Protein AF-A0A929ZNY2-F1 (afdb_monomer)

Mean predicted aligned error: 11.1 Å

Secondary structure (DSSP, 8-state):
-HHHHHHHHHHHHHHHHHHHHH-SSHHHHHHHHHHHHHHHHTTHHHHHHHHHH-TTHHHHHHHHHHHHHHHHHHHTTSS-HHHHHHHSTTT-EEEEETTEEEEES-SSS-S----EEEE-SSSHHHHHHTT---

Solvent-accessible surface area (backbone atoms only — not comparable to full-atom values): 7834 Å² total; per-residue (Å²): 103,74,66,56,34,46,53,53,50,19,52,49,50,22,49,53,55,46,46,67,75,68,47,93,43,71,69,56,45,53,50,51,47,65,72,47,47,69,66,56,60,74,48,50,68,47,41,57,52,48,39,73,74,35,83,56,46,61,60,56,28,50,53,53,12,50,53,53,37,50,49,52,34,33,75,70,64,75,40,49,59,70,58,48,31,68,76,32,65,93,41,33,44,64,48,78,54,99,78,35,36,40,38,42,60,80,45,102,57,100,71,77,88,65,76,50,75,52,80,68,85,68,69,68,64,58,64,62,59,69,76,69,73,128

Sequence (134 aa):
SQAYAFEELVAEMTSCLAASRLMPSDADMDSYIQEHSKNHLAYVKGWSTIIKNNPNAIEDALKQATLATDFMDMAANVISVDRFNELHKSEACVHKEDGIFSVENFGLNPINTTTLAIDISEELTQTLSKGRSL

pLDDT: mean 75.83, std 18.19, range [34.56, 95.0]

Foldseek 3Di:
DLVVLLVVLLVVLLVLVLCVVPPPDPVSVVVVCVVCVVVVVVSVVSVVVNCVVPVCSNVVSNLSSVLVNVVVCCLVVVDDLVVSCVVQVVAWRWDADPQWIWIFNHDPDDDDDDTDIDRPDPDPVVVVVVVPDD

Structure (mmCIF, N/CA/C/O backbone):
data_AF-A0A929ZNY2-F1
#
_entry.id   AF-A0A929ZNY2-F1
#
loop_
_atom_site.group_PDB
_atom_site.id
_atom_site.type_symbol
_atom_site.label_atom_id
_atom_site.label_alt_id
_atom_site.label_comp_id
_atom_site.label_asym_id
_atom_site.label_entity_id
_atom_site.label_seq_id
_atom_site.pdbx_PDB_ins_code
_atom_site.Cartn_x
_atom_site.Cartn_y
_atom_site.Cartn_z
_atom_site.occupancy
_atom_site.B_iso_or_equiv
_atom_site.auth_seq_id
_atom_site.auth_comp_id
_atom_site.auth_asym_id
_atom_site.auth_atom_id
_atom_site.pdbx_PDB_model_num
ATOM 1 N N . SER A 1 1 ? -15.906 10.165 7.881 1.00 73.94 1 SER A N 1
ATOM 2 C CA . SER A 1 1 ? -16.828 9.015 8.050 1.00 73.94 1 SER A CA 1
ATOM 3 C C . SER A 1 1 ? -16.013 7.771 8.410 1.00 73.94 1 SER A C 1
ATOM 5 O O . SER A 1 1 ? -14.792 7.861 8.396 1.00 73.94 1 SER A O 1
ATOM 7 N N . GLN A 1 2 ? -16.639 6.635 8.760 1.00 71.12 2 GLN A N 1
ATOM 8 C CA . GLN A 1 2 ? -15.903 5.371 8.984 1.00 71.12 2 GLN A CA 1
ATOM 9 C C . GLN A 1 2 ? -15.199 4.891 7.701 1.00 71.12 2 GLN A C 1
ATOM 11 O O . GLN A 1 2 ? -14.049 4.486 7.774 1.00 71.12 2 GLN A O 1
ATOM 16 N N . ALA A 1 3 ? -15.845 5.026 6.536 1.00 75.94 3 ALA A N 1
ATOM 17 C CA . ALA A 1 3 ? -15.236 4.718 5.238 1.00 75.94 3 ALA A CA 1
ATOM 18 C C . ALA A 1 3 ? -13.993 5.580 4.963 1.00 75.94 3 ALA A C 1
ATOM 20 O O . ALA A 1 3 ? -12.927 5.041 4.711 1.00 75.94 3 ALA A O 1
ATOM 21 N N . TYR A 1 4 ? -14.096 6.901 5.151 1.00 78.25 4 TYR A N 1
ATOM 22 C CA . TYR A 1 4 ? -12.963 7.814 4.970 1.00 78.25 4 TYR A CA 1
ATOM 23 C C . TYR A 1 4 ? -11.780 7.469 5.884 1.00 78.25 4 TYR A C 1
ATOM 25 O O . TYR A 1 4 ? -10.639 7.435 5.453 1.00 78.25 4 TYR A O 1
ATOM 33 N N . ALA A 1 5 ? -12.036 7.147 7.154 1.00 81.06 5 ALA A N 1
ATOM 34 C CA . ALA A 1 5 ? -10.952 6.770 8.054 1.00 81.06 5 ALA A CA 1
ATOM 35 C C . ALA A 1 5 ? -10.334 5.394 7.711 1.00 81.06 5 ALA A C 1
ATOM 37 O O . ALA A 1 5 ? -9.195 5.148 8.094 1.00 81.06 5 ALA A O 1
ATOM 38 N N . PHE A 1 6 ? -11.048 4.508 7.005 1.00 86.00 6 PHE A N 1
ATOM 39 C CA . PHE A 1 6 ? -10.491 3.255 6.486 1.00 86.00 6 PHE A CA 1
ATOM 40 C C . PHE A 1 6 ? -9.639 3.513 5.238 1.00 86.00 6 PHE A C 1
ATOM 42 O O . PHE A 1 6 ? -8.534 2.995 5.151 1.00 86.00 6 PHE A O 1
ATOM 49 N N . GLU A 1 7 ? -10.096 4.370 4.323 1.00 87.44 7 GLU A N 1
ATOM 50 C CA . GLU A 1 7 ? -9.308 4.812 3.162 1.00 87.44 7 GLU A CA 1
ATOM 51 C C . GLU A 1 7 ? -7.993 5.476 3.592 1.00 87.44 7 GLU A C 1
ATOM 53 O O . GLU A 1 7 ? -6.938 5.135 3.069 1.00 87.44 7 GLU A O 1
ATOM 58 N N . GLU A 1 8 ? -8.022 6.342 4.609 1.00 86.56 8 GLU A N 1
ATOM 59 C CA . GLU A 1 8 ? -6.806 6.941 5.182 1.00 86.56 8 GLU A CA 1
ATOM 60 C C . GLU A 1 8 ? -5.881 5.888 5.816 1.00 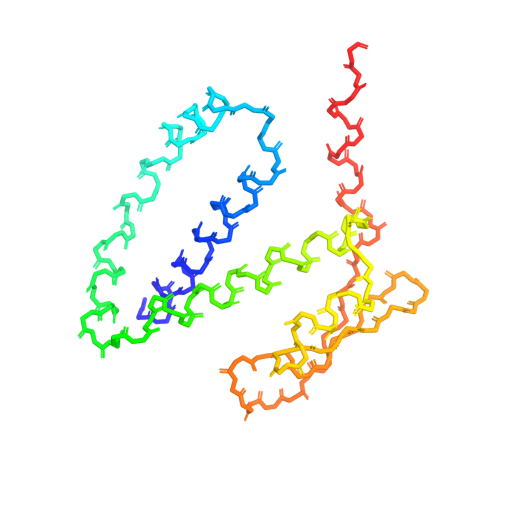86.56 8 GLU A C 1
ATOM 62 O O . GLU A 1 8 ? -4.662 6.015 5.754 1.00 86.56 8 GLU A O 1
ATOM 67 N N . LEU A 1 9 ? -6.434 4.818 6.406 1.00 87.06 9 LEU A N 1
ATOM 68 C CA . LEU A 1 9 ? -5.625 3.706 6.921 1.00 87.06 9 LEU A CA 1
ATOM 69 C C . LEU A 1 9 ? -4.924 2.950 5.781 1.00 87.06 9 LEU A C 1
ATOM 71 O O . LEU A 1 9 ? -3.746 2.618 5.900 1.00 87.06 9 LEU A O 1
ATOM 75 N N . VAL A 1 10 ? -5.636 2.698 4.679 1.00 91.06 10 VAL A N 1
ATOM 76 C CA . VAL A 1 10 ? -5.079 2.073 3.469 1.00 91.06 10 VAL A CA 1
ATOM 77 C C . VAL A 1 10 ? -3.995 2.958 2.858 1.00 91.06 10 VAL A C 1
ATOM 79 O O . VAL A 1 10 ? -2.910 2.465 2.549 1.00 91.06 10 VAL A O 1
ATOM 82 N N . ALA A 1 11 ? -4.260 4.258 2.706 1.00 88.69 11 ALA A N 1
ATOM 83 C CA . ALA A 1 11 ? -3.313 5.218 2.148 1.00 88.69 11 ALA A CA 1
ATOM 84 C C . ALA A 1 11 ? -2.028 5.290 2.983 1.00 88.69 11 ALA A C 1
ATOM 86 O O . ALA A 1 11 ? -0.932 5.223 2.429 1.00 88.69 11 ALA A O 1
ATOM 87 N N . GLU A 1 12 ? -2.153 5.325 4.311 1.00 87.06 12 GLU A N 1
ATOM 88 C CA . GLU A 1 12 ? -1.010 5.309 5.222 1.00 87.06 12 GLU A CA 1
ATOM 89 C C . GLU A 1 12 ? -0.171 4.035 5.068 1.00 87.06 12 GLU A C 1
ATOM 91 O O . GLU A 1 12 ? 1.038 4.105 4.852 1.00 87.06 12 GLU A O 1
ATOM 96 N N . MET A 1 13 ? -0.807 2.858 5.128 1.00 90.12 13 MET A N 1
ATOM 97 C CA . MET A 1 13 ? -0.103 1.583 4.965 1.00 90.12 13 MET A CA 1
ATOM 98 C C . MET A 1 13 ? 0.582 1.491 3.597 1.00 90.12 13 MET A C 1
ATOM 100 O O . MET A 1 13 ? 1.715 1.019 3.512 1.00 90.12 13 MET A O 1
ATOM 104 N N . THR A 1 14 ? -0.070 1.989 2.542 1.00 92.12 14 THR A N 1
ATOM 105 C CA . THR A 1 14 ? 0.501 2.068 1.188 1.00 92.12 14 THR A CA 1
ATOM 106 C C . THR A 1 14 ? 1.746 2.948 1.186 1.00 92.12 14 THR A C 1
ATOM 108 O O . THR A 1 14 ? 2.769 2.566 0.621 1.00 92.12 14 THR A O 1
ATOM 111 N N . SER A 1 15 ? 1.680 4.101 1.857 1.00 87.50 15 SER A N 1
ATOM 112 C CA . SER A 1 15 ? 2.791 5.040 1.993 1.00 87.50 15 SER A CA 1
ATOM 113 C C . SER A 1 15 ? 3.978 4.409 2.723 1.00 87.50 15 SER A C 1
ATOM 115 O O . SER A 1 15 ? 5.107 4.493 2.243 1.00 87.50 15 SER A O 1
ATOM 117 N N . CYS A 1 16 ? 3.734 3.704 3.834 1.00 86.25 16 CYS A N 1
ATOM 118 C CA . CYS A 1 16 ? 4.778 2.977 4.558 1.00 86.25 16 CYS A CA 1
ATOM 119 C C . CYS A 1 16 ? 5.423 1.878 3.699 1.00 86.25 16 CYS A C 1
ATOM 121 O O . CYS A 1 16 ? 6.649 1.771 3.654 1.00 86.25 16 CYS A O 1
ATOM 123 N N . LEU A 1 17 ? 4.615 1.069 3.003 1.00 90.94 17 LEU A N 1
ATOM 124 C CA . LEU A 1 17 ? 5.112 -0.002 2.136 1.00 90.94 17 LEU A CA 1
ATOM 125 C C . LEU A 1 17 ? 5.942 0.559 0.976 1.00 90.94 17 LEU A C 1
ATOM 127 O O . LEU A 1 17 ? 7.044 0.072 0.731 1.00 90.94 17 LEU A O 1
ATOM 131 N N . ALA A 1 18 ? 5.464 1.608 0.306 1.00 89.75 18 ALA A N 1
ATOM 132 C CA . ALA A 1 18 ? 6.191 2.264 -0.776 1.00 89.75 18 ALA A CA 1
ATOM 133 C C . ALA A 1 18 ? 7.512 2.874 -0.285 1.00 89.75 18 ALA A C 1
ATOM 135 O O . ALA A 1 18 ? 8.561 2.638 -0.884 1.00 89.75 18 ALA A O 1
ATOM 136 N N . ALA A 1 19 ? 7.491 3.590 0.844 1.00 86.00 19 ALA A N 1
ATOM 137 C CA . ALA A 1 19 ? 8.700 4.153 1.437 1.00 86.00 19 ALA A CA 1
ATOM 138 C C . ALA A 1 19 ? 9.727 3.055 1.757 1.00 86.00 19 ALA A C 1
ATOM 140 O O . ALA A 1 19 ? 10.892 3.192 1.394 1.00 86.00 19 ALA A O 1
ATOM 141 N N . SER A 1 20 ? 9.296 1.919 2.316 1.00 85.94 20 SER A N 1
ATOM 142 C CA . SER A 1 20 ? 10.200 0.799 2.618 1.00 85.94 20 SER A CA 1
ATOM 143 C C . SER A 1 20 ? 10.901 0.205 1.385 1.00 85.94 20 SER A C 1
ATOM 145 O O . SER A 1 20 ? 11.989 -0.349 1.512 1.00 85.94 20 SER A O 1
ATOM 147 N N . ARG A 1 21 ? 10.302 0.328 0.190 1.00 87.12 21 ARG A N 1
ATOM 148 C CA . ARG A 1 21 ? 10.879 -0.147 -1.082 1.00 87.12 21 ARG A CA 1
ATOM 149 C C . ARG A 1 21 ? 11.804 0.884 -1.736 1.00 87.12 21 ARG A C 1
ATOM 151 O O . ARG A 1 21 ? 12.687 0.505 -2.501 1.00 87.12 21 ARG A O 1
ATOM 158 N N . LEU A 1 22 ? 11.583 2.171 -1.465 1.00 82.19 22 LEU A N 1
ATOM 159 C CA . LEU A 1 22 ? 12.282 3.288 -2.109 1.00 82.19 22 LEU A CA 1
ATOM 160 C C . LEU A 1 22 ? 13.457 3.830 -1.289 1.00 82.19 22 LEU A C 1
ATOM 162 O O . LEU A 1 22 ? 14.399 4.370 -1.870 1.00 82.19 22 LEU A O 1
ATOM 166 N N . MET A 1 23 ? 13.400 3.727 0.040 1.00 82.00 23 MET A N 1
ATOM 167 C CA . MET A 1 23 ? 14.413 4.312 0.915 1.00 82.00 23 MET A CA 1
ATOM 168 C C . MET A 1 23 ? 15.697 3.470 0.893 1.00 82.00 23 MET A C 1
ATOM 170 O O . MET A 1 23 ? 15.653 2.272 1.175 1.00 82.00 23 MET A O 1
ATOM 174 N N . PRO A 1 24 ? 16.857 4.070 0.573 1.00 70.69 24 PRO A N 1
ATOM 175 C CA . PRO A 1 24 ? 18.104 3.329 0.421 1.00 70.69 24 PRO A CA 1
ATOM 176 C C . PRO A 1 24 ? 18.781 3.005 1.762 1.00 70.69 24 PRO A C 1
ATOM 178 O O . PRO A 1 24 ? 19.747 2.238 1.777 1.00 70.69 24 PRO A O 1
ATOM 181 N N . SER A 1 25 ? 18.314 3.583 2.876 1.00 82.50 25 SER A N 1
ATOM 182 C CA . SER A 1 25 ? 18.862 3.347 4.212 1.00 82.50 25 SER A CA 1
ATOM 183 C C . SER A 1 25 ? 17.844 3.559 5.340 1.00 82.50 25 SER A C 1
ATOM 185 O O . SER A 1 25 ? 16.866 4.294 5.187 1.00 82.50 25 SER A O 1
ATOM 187 N N . ASP A 1 26 ? 18.127 2.972 6.507 1.00 80.06 26 ASP A N 1
ATOM 188 C CA . ASP A 1 26 ? 17.336 3.159 7.734 1.00 80.06 26 ASP A CA 1
ATOM 189 C C . ASP A 1 26 ? 17.305 4.630 8.189 1.00 80.06 26 ASP A C 1
ATOM 191 O O . ASP A 1 26 ? 16.294 5.104 8.700 1.00 80.06 26 ASP A O 1
ATOM 195 N N . ALA A 1 27 ? 18.384 5.385 7.953 1.00 82.62 27 ALA A N 1
ATOM 196 C CA . ALA A 1 27 ? 18.456 6.801 8.315 1.00 82.62 27 ALA A CA 1
ATOM 197 C C . ALA A 1 27 ? 17.492 7.668 7.483 1.00 82.62 27 ALA A C 1
ATOM 199 O O . ALA A 1 27 ? 16.882 8.601 8.011 1.00 82.62 27 ALA A O 1
ATOM 200 N N . ASP A 1 28 ? 17.322 7.342 6.199 1.00 81.19 28 ASP A N 1
ATOM 201 C CA . ASP A 1 28 ? 16.361 8.026 5.326 1.00 81.19 28 ASP A CA 1
ATOM 202 C C . ASP A 1 28 ? 14.920 7.689 5.733 1.00 81.19 28 ASP A C 1
ATOM 204 O O . ASP A 1 28 ? 14.044 8.559 5.743 1.00 81.19 28 ASP A O 1
ATOM 208 N N . MET A 1 29 ? 14.691 6.442 6.157 1.00 80.88 29 MET A N 1
ATOM 209 C CA . MET A 1 29 ? 13.403 6.001 6.686 1.00 80.88 29 MET A CA 1
ATOM 210 C C . MET A 1 29 ? 13.043 6.722 7.996 1.00 80.88 29 MET A C 1
ATOM 212 O O . MET A 1 29 ? 11.919 7.207 8.141 1.00 80.88 29 MET A O 1
ATOM 216 N N . ASP A 1 30 ? 13.992 6.867 8.922 1.00 81.06 30 ASP A N 1
ATOM 217 C CA . ASP A 1 30 ? 13.788 7.598 10.177 1.00 81.06 30 ASP A CA 1
ATOM 218 C C . ASP A 1 30 ? 13.450 9.076 9.933 1.00 81.06 30 ASP A C 1
ATOM 220 O O . ASP A 1 30 ? 12.549 9.627 10.575 1.00 81.06 30 ASP A O 1
ATOM 224 N N . SER A 1 31 ? 14.134 9.716 8.980 1.00 82.56 31 SER A N 1
ATOM 225 C CA . SER A 1 31 ? 13.858 11.103 8.590 1.00 82.56 31 SER A CA 1
ATOM 226 C C . SER A 1 31 ? 12.446 11.257 8.020 1.00 82.56 31 SER A C 1
ATOM 228 O O . SER A 1 31 ? 11.702 12.148 8.436 1.00 82.56 31 SER A O 1
ATOM 230 N N . TYR A 1 32 ? 12.046 10.355 7.119 1.00 81.06 32 TYR A N 1
ATOM 231 C CA . TYR A 1 32 ? 10.703 10.327 6.540 1.00 81.06 32 TYR A CA 1
ATOM 232 C C . TYR A 1 32 ? 9.617 10.178 7.616 1.00 81.06 32 TYR A C 1
ATOM 234 O O . TYR A 1 32 ? 8.645 10.939 7.648 1.00 81.06 32 TYR A O 1
ATOM 242 N N . ILE A 1 33 ? 9.800 9.238 8.551 1.00 77.62 33 ILE A N 1
ATOM 243 C CA . ILE A 1 33 ? 8.856 9.021 9.654 1.00 77.62 33 ILE A CA 1
ATOM 244 C C . ILE A 1 33 ? 8.739 10.287 10.506 1.00 77.62 33 ILE A C 1
ATOM 246 O O . ILE A 1 33 ? 7.631 10.700 10.852 1.00 77.62 33 ILE A O 1
ATOM 250 N N . GLN A 1 34 ? 9.853 10.941 10.840 1.00 80.25 34 GLN A N 1
ATOM 251 C CA . GLN A 1 34 ? 9.820 12.162 11.646 1.00 80.25 34 GLN A CA 1
ATOM 252 C C . GLN A 1 34 ? 9.065 13.301 10.955 1.00 80.25 34 GLN A C 1
ATOM 254 O O . GLN A 1 34 ? 8.273 13.985 11.610 1.00 80.25 34 GLN A O 1
ATOM 259 N N . GLU A 1 35 ? 9.268 13.484 9.651 1.00 81.50 35 GLU A N 1
ATOM 260 C CA . GLU A 1 35 ? 8.638 14.551 8.874 1.00 81.50 35 GLU A CA 1
ATOM 261 C C . GLU A 1 35 ? 7.119 14.363 8.745 1.00 81.50 35 GLU A C 1
ATOM 263 O O . GLU A 1 35 ? 6.355 15.323 8.896 1.00 81.50 35 GLU A O 1
ATOM 268 N N . HIS A 1 36 ? 6.663 13.126 8.541 1.00 76.00 36 HIS A N 1
ATOM 269 C CA . HIS A 1 36 ? 5.262 12.848 8.218 1.00 76.00 36 HIS A CA 1
ATOM 270 C C . HIS A 1 36 ? 4.421 12.340 9.407 1.00 76.00 36 HIS A C 1
ATOM 272 O O . HIS A 1 36 ? 3.197 12.498 9.400 1.00 76.00 36 HIS A O 1
ATOM 278 N N . SER A 1 37 ? 5.050 11.887 10.504 1.00 70.12 37 SER A N 1
ATOM 279 C CA . SER A 1 37 ? 4.385 11.386 11.731 1.00 70.12 37 SER A CA 1
ATOM 280 C C . SER A 1 37 ? 3.315 12.302 12.323 1.00 70.12 37 SER A C 1
ATOM 282 O O . SER A 1 37 ? 2.331 11.823 12.894 1.00 70.12 37 SER A O 1
ATOM 284 N N . LYS A 1 38 ? 3.463 13.625 12.185 1.00 68.88 38 LYS A N 1
ATOM 285 C CA . LYS A 1 38 ? 2.472 14.595 12.678 1.00 68.88 38 LYS A CA 1
ATOM 286 C C . LYS A 1 38 ? 1.158 14.532 11.905 1.00 68.88 38 LYS A C 1
ATOM 288 O O . LYS A 1 38 ? 0.101 14.668 12.519 1.00 68.88 38 LYS A O 1
ATOM 293 N N . ASN A 1 39 ? 1.226 14.301 10.596 1.00 66.75 39 ASN A N 1
ATOM 294 C CA . ASN A 1 39 ? 0.042 14.119 9.762 1.00 66.75 39 ASN A CA 1
ATOM 295 C C . ASN A 1 39 ? -0.609 12.763 10.067 1.00 66.75 39 ASN A C 1
ATOM 297 O O . ASN A 1 39 ? -1.827 12.693 10.213 1.00 66.75 39 ASN A O 1
ATOM 301 N N . HIS A 1 40 ? 0.198 11.723 10.299 1.00 64.88 40 HIS A N 1
ATOM 302 C CA . HIS A 1 40 ? -0.279 10.382 10.651 1.00 64.88 40 HIS A CA 1
ATOM 303 C C . HIS A 1 40 ? -1.055 10.373 11.982 1.00 64.88 40 HIS A C 1
ATOM 305 O O . HIS A 1 40 ? -2.100 9.731 12.104 1.00 64.88 40 HIS A O 1
ATOM 311 N N . LEU A 1 41 ? -0.622 11.164 12.975 1.00 67.75 41 LEU A N 1
ATOM 312 C CA . LEU A 1 41 ? -1.269 11.249 14.293 1.00 67.75 41 LEU A CA 1
ATOM 313 C C . LEU A 1 41 ? -2.720 11.761 14.251 1.00 67.75 41 LEU A C 1
ATOM 315 O O . LEU A 1 41 ? -3.509 11.437 15.145 1.00 67.75 41 LEU A O 1
ATOM 319 N N . ALA A 1 42 ? -3.079 12.555 13.236 1.00 68.44 42 ALA A N 1
ATOM 320 C CA . ALA A 1 42 ? -4.413 13.137 13.106 1.00 68.44 42 ALA A CA 1
ATOM 321 C C . ALA A 1 42 ? -5.503 12.065 12.910 1.00 68.44 42 ALA A C 1
ATOM 323 O O . ALA A 1 42 ? -6.636 12.245 13.367 1.00 68.44 42 ALA A O 1
ATOM 324 N N . TYR A 1 43 ? -5.150 10.925 12.306 1.00 65.56 43 TYR A N 1
ATOM 325 C CA . TYR A 1 43 ? -6.096 9.887 11.886 1.00 65.56 43 TYR A CA 1
ATOM 326 C C . TYR A 1 43 ? -6.116 8.651 12.798 1.00 65.56 43 TYR A C 1
ATOM 328 O O . TYR A 1 43 ? -7.097 7.902 12.795 1.00 65.56 43 TYR A O 1
ATOM 336 N N . VAL A 1 44 ? -5.127 8.500 13.689 1.00 73.12 44 VAL A N 1
ATOM 337 C CA . VAL A 1 44 ? -4.997 7.367 14.633 1.00 73.12 44 VAL A CA 1
ATOM 338 C C . VAL A 1 44 ? -6.262 7.134 15.471 1.00 73.12 44 VAL A C 1
ATOM 340 O O . VAL A 1 44 ? -6.669 5.992 15.701 1.00 73.12 44 VAL A O 1
ATOM 343 N N . LYS A 1 45 ? -6.943 8.203 15.910 1.00 71.69 45 LYS A N 1
ATOM 344 C CA . LYS A 1 45 ? -8.218 8.077 16.645 1.00 71.69 45 LYS A CA 1
ATOM 345 C C . LYS A 1 45 ? -9.322 7.456 15.779 1.00 71.69 45 LYS A C 1
ATOM 347 O O . LYS A 1 45 ? -10.084 6.622 16.277 1.00 71.69 45 LYS A O 1
ATOM 352 N N . GLY A 1 46 ? -9.388 7.823 14.498 1.00 75.12 46 GLY A N 1
ATOM 353 C CA . GLY A 1 46 ? -10.309 7.241 13.520 1.00 75.12 46 GLY A CA 1
ATOM 354 C C . GLY A 1 46 ? -10.030 5.756 13.297 1.00 75.12 46 GLY A C 1
ATOM 355 O O . GLY A 1 46 ? -10.939 4.940 13.449 1.00 75.12 46 GLY A O 1
ATOM 356 N N . TRP A 1 47 ? -8.764 5.396 13.074 1.00 80.38 47 TRP A N 1
ATOM 357 C CA . TRP A 1 47 ? -8.332 4.003 12.905 1.00 80.38 47 TRP A CA 1
ATOM 358 C C . TRP A 1 47 ? -8.683 3.142 14.116 1.00 80.38 47 TRP A C 1
ATOM 360 O O . TRP A 1 47 ? -9.275 2.077 13.967 1.00 80.38 47 TRP A O 1
ATOM 370 N N . SER A 1 48 ? -8.430 3.640 15.333 1.00 81.06 48 SER A N 1
ATOM 371 C CA . SER A 1 48 ? -8.766 2.915 16.567 1.00 81.06 48 SER A CA 1
ATOM 372 C C . SER A 1 48 ? -10.257 2.587 16.687 1.00 81.06 48 SER A C 1
ATOM 374 O O . SER A 1 48 ? -10.627 1.569 17.268 1.00 81.06 48 SER A O 1
ATOM 376 N N . THR A 1 49 ? -11.122 3.438 16.130 1.00 81.12 49 THR A N 1
ATOM 377 C CA . THR A 1 49 ? -12.571 3.225 16.139 1.00 81.12 49 THR A CA 1
ATOM 378 C C . THR A 1 49 ? -12.964 2.167 15.115 1.00 81.12 49 THR A C 1
ATOM 380 O O . THR A 1 49 ? -13.756 1.284 15.432 1.00 81.12 49 THR A O 1
ATOM 383 N N . ILE A 1 50 ? -12.379 2.216 13.916 1.00 82.31 50 ILE A N 1
ATOM 384 C CA . ILE A 1 50 ? -12.634 1.223 12.866 1.00 82.31 50 ILE A CA 1
ATOM 385 C C . ILE A 1 50 ? -12.192 -0.165 13.323 1.00 82.31 50 ILE A C 1
ATOM 387 O O . ILE A 1 50 ? -12.972 -1.106 13.233 1.00 82.31 50 ILE A O 1
ATOM 391 N N . ILE A 1 51 ? -10.985 -0.283 13.882 1.00 82.94 51 ILE A N 1
ATOM 392 C CA . ILE A 1 51 ? -10.419 -1.560 14.340 1.00 82.94 51 ILE A CA 1
ATOM 393 C C . ILE A 1 51 ? -11.277 -2.175 15.454 1.00 82.94 51 ILE A C 1
ATOM 395 O O . ILE A 1 51 ? -11.504 -3.381 15.477 1.00 82.94 51 ILE A O 1
ATOM 399 N N . LYS A 1 52 ? -11.803 -1.351 16.369 1.00 84.06 52 LYS A N 1
ATOM 400 C CA . LYS A 1 52 ? -12.724 -1.825 17.416 1.00 84.06 52 LYS A CA 1
ATOM 401 C C . LYS A 1 52 ? -14.031 -2.376 16.849 1.00 84.06 52 LYS A C 1
ATOM 403 O O . LYS A 1 52 ? -14.594 -3.297 17.431 1.00 84.06 52 LYS A O 1
ATOM 408 N N . ASN A 1 53 ? -14.517 -1.797 15.754 1.00 84.00 53 ASN A N 1
ATOM 409 C CA . ASN A 1 53 ? -15.799 -2.158 15.152 1.00 84.00 53 ASN A CA 1
ATOM 410 C C . ASN A 1 53 ? -15.678 -3.297 14.129 1.00 84.00 53 ASN A C 1
ATOM 412 O O . ASN A 1 53 ? -16.648 -4.019 13.913 1.00 84.00 53 ASN A O 1
ATOM 416 N N . ASN A 1 54 ? -14.508 -3.463 13.509 1.00 82.69 54 ASN A N 1
ATOM 417 C CA . ASN A 1 54 ? -14.194 -4.547 12.589 1.00 82.69 54 ASN A CA 1
ATOM 418 C C . ASN A 1 54 ? -12.784 -5.090 12.898 1.00 82.69 54 ASN A C 1
ATOM 420 O O . ASN A 1 54 ? -11.797 -4.452 12.519 1.00 82.69 54 ASN A O 1
ATOM 424 N N . PRO A 1 55 ? -12.663 -6.272 13.530 1.00 82.50 55 PRO A N 1
ATOM 425 C CA . PRO A 1 55 ? -11.362 -6.856 13.855 1.00 82.50 55 PRO A CA 1
ATOM 426 C C . PRO A 1 55 ? -10.526 -7.203 12.613 1.00 82.50 55 PRO A C 1
ATOM 428 O O . PRO A 1 55 ? -9.303 -7.260 12.714 1.00 82.50 55 PRO A O 1
ATOM 431 N N . ASN A 1 56 ? -11.153 -7.365 11.442 1.00 87.38 56 ASN A N 1
ATOM 432 C CA . ASN A 1 56 ? -10.458 -7.643 10.183 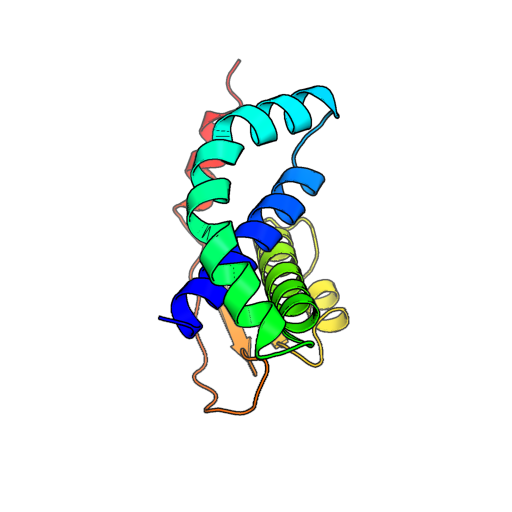1.00 87.38 56 ASN A CA 1
ATOM 433 C C . ASN A 1 56 ? -9.965 -6.370 9.482 1.00 87.38 56 ASN A C 1
ATOM 435 O O . ASN A 1 56 ? -9.240 -6.463 8.499 1.00 87.38 56 ASN A O 1
ATOM 439 N N . ALA A 1 57 ? -10.300 -5.174 9.984 1.00 86.94 57 ALA A N 1
ATOM 440 C CA . ALA A 1 57 ? -9.994 -3.920 9.297 1.00 86.94 57 ALA A CA 1
ATOM 441 C C . ALA A 1 57 ? -8.498 -3.710 9.031 1.00 86.94 57 ALA A C 1
ATOM 443 O O . ALA A 1 57 ? -8.143 -3.110 8.024 1.00 86.94 57 ALA A O 1
ATOM 444 N N . ILE A 1 58 ? -7.621 -4.197 9.915 1.00 88.25 58 ILE A N 1
ATOM 445 C CA . ILE A 1 58 ? -6.169 -4.127 9.698 1.00 88.25 58 ILE A CA 1
ATOM 446 C C . ILE A 1 58 ? -5.762 -5.030 8.532 1.00 88.25 58 ILE A C 1
ATOM 448 O O . ILE A 1 58 ? -4.995 -4.605 7.676 1.00 88.25 58 ILE A O 1
ATOM 452 N N . GLU A 1 59 ? -6.271 -6.263 8.493 1.00 89.50 59 GLU A N 1
ATOM 453 C CA . GLU A 1 59 ? -5.955 -7.223 7.433 1.00 89.50 59 GLU A CA 1
ATOM 454 C C . GLU A 1 59 ? -6.500 -6.750 6.082 1.00 89.50 59 GLU A C 1
ATOM 456 O O . GLU A 1 59 ? -5.783 -6.774 5.083 1.00 89.50 59 GLU A O 1
ATOM 461 N N . ASP A 1 60 ? -7.739 -6.260 6.058 1.00 90.06 60 ASP A N 1
ATOM 462 C CA . ASP A 1 60 ? -8.372 -5.725 4.854 1.00 90.06 60 ASP A CA 1
ATOM 463 C C . ASP A 1 60 ? -7.623 -4.489 4.341 1.00 90.06 60 ASP A C 1
ATOM 465 O O . ASP A 1 60 ? -7.357 -4.381 3.142 1.00 90.06 60 ASP A O 1
ATOM 469 N N . ALA A 1 61 ? -7.229 -3.580 5.241 1.00 90.75 61 ALA A N 1
ATOM 470 C CA . ALA A 1 61 ? -6.458 -2.402 4.864 1.00 90.75 61 ALA A CA 1
ATOM 471 C C . ALA A 1 61 ? -5.071 -2.777 4.330 1.00 90.75 61 ALA A C 1
ATOM 473 O O . ALA A 1 61 ? -4.636 -2.230 3.319 1.00 90.75 61 ALA A O 1
ATOM 474 N N . LEU A 1 62 ? -4.407 -3.754 4.952 1.00 91.19 62 LEU A N 1
ATOM 475 C CA . LEU A 1 62 ? -3.104 -4.240 4.508 1.00 91.19 62 LEU A CA 1
ATOM 476 C C . LEU A 1 62 ? -3.183 -4.910 3.130 1.00 91.19 62 LEU A C 1
ATOM 478 O O . LEU A 1 62 ? -2.288 -4.706 2.310 1.00 91.19 62 LEU A O 1
ATOM 482 N N . LYS A 1 63 ? -4.249 -5.668 2.841 1.00 91.25 63 LYS A N 1
ATOM 483 C CA . LYS A 1 63 ? -4.479 -6.252 1.508 1.00 91.25 63 LYS A CA 1
ATOM 484 C C . LYS A 1 63 ? -4.630 -5.168 0.444 1.00 91.25 63 LYS A C 1
ATOM 486 O O . LYS A 1 63 ? -3.946 -5.231 -0.574 1.00 91.25 63 LYS A O 1
ATOM 491 N N . GLN A 1 64 ? -5.464 -4.152 0.694 1.00 91.81 64 GLN A N 1
ATOM 492 C CA . GLN A 1 64 ? -5.628 -3.036 -0.248 1.00 91.81 64 GLN A CA 1
ATOM 493 C C . GLN A 1 64 ? -4.339 -2.234 -0.420 1.00 91.81 64 GLN A C 1
ATOM 495 O O . GLN A 1 64 ? -3.989 -1.877 -1.542 1.00 91.81 64 GLN A O 1
ATOM 500 N N . ALA A 1 65 ? -3.608 -1.998 0.669 1.00 93.56 65 ALA A N 1
ATOM 501 C CA . ALA A 1 65 ? -2.338 -1.293 0.618 1.00 93.56 65 ALA A CA 1
ATOM 502 C C . ALA A 1 65 ? -1.288 -2.065 -0.188 1.00 93.56 65 ALA A C 1
ATOM 504 O O . ALA A 1 65 ? -0.619 -1.489 -1.037 1.00 93.56 65 ALA A O 1
ATOM 505 N N . THR A 1 66 ? -1.192 -3.382 0.014 1.00 93.62 66 THR A N 1
ATOM 506 C CA . THR A 1 66 ? -0.270 -4.240 -0.746 1.00 93.62 66 THR A CA 1
ATOM 507 C C . THR A 1 66 ? -0.605 -4.234 -2.236 1.00 93.62 66 THR A C 1
ATOM 509 O O . THR A 1 66 ? 0.287 -4.036 -3.057 1.00 93.62 66 THR A O 1
ATOM 512 N N . LEU A 1 67 ? -1.890 -4.377 -2.585 1.00 93.12 67 LEU A N 1
ATOM 513 C CA . LEU A 1 67 ? -2.371 -4.277 -3.965 1.00 93.12 67 LEU A CA 1
ATOM 514 C C . LEU A 1 67 ? -1.993 -2.929 -4.599 1.00 93.12 67 LEU A C 1
ATOM 516 O O . LEU A 1 67 ? -1.476 -2.894 -5.714 1.00 93.12 67 LEU A O 1
ATOM 520 N N . ALA A 1 68 ? -2.214 -1.825 -3.880 1.00 93.06 68 ALA A N 1
ATOM 521 C CA . ALA A 1 68 ? -1.890 -0.485 -4.355 1.00 93.06 68 ALA A CA 1
ATOM 522 C C . ALA A 1 68 ? -0.380 -0.293 -4.564 1.00 93.06 68 ALA A C 1
ATOM 524 O O . ALA A 1 68 ? 0.030 0.199 -5.615 1.00 93.06 68 ALA A O 1
ATOM 525 N N . THR A 1 69 ? 0.458 -0.710 -3.608 1.00 94.56 69 THR A N 1
ATOM 526 C CA . THR A 1 69 ? 1.919 -0.602 -3.739 1.00 94.56 69 THR A CA 1
ATOM 527 C C . THR A 1 69 ? 2.444 -1.458 -4.894 1.00 94.56 69 THR A C 1
ATOM 529 O O . THR A 1 69 ? 3.253 -0.983 -5.686 1.00 94.56 69 THR A O 1
ATOM 532 N N . ASP A 1 70 ? 1.958 -2.690 -5.053 1.00 94.31 70 ASP A N 1
ATOM 533 C CA . ASP A 1 70 ? 2.387 -3.563 -6.153 1.00 94.31 70 ASP A CA 1
ATOM 534 C C . ASP A 1 70 ? 1.930 -3.038 -7.522 1.00 94.31 70 ASP A C 1
ATOM 536 O O . ASP A 1 70 ? 2.642 -3.200 -8.514 1.00 94.31 70 ASP A O 1
ATOM 540 N N . PHE A 1 71 ? 0.781 -2.359 -7.588 1.00 91.69 71 PHE A N 1
ATOM 541 C CA . PHE A 1 71 ? 0.336 -1.699 -8.814 1.00 91.69 71 PHE A CA 1
ATOM 542 C C . PHE A 1 71 ? 1.277 -0.548 -9.192 1.00 91.69 71 PHE A C 1
ATOM 544 O O . PHE A 1 71 ? 1.625 -0.405 -10.365 1.00 91.69 71 PHE A O 1
ATOM 551 N N . MET A 1 72 ? 1.738 0.243 -8.214 1.00 92.62 72 MET A N 1
ATOM 552 C CA . MET A 1 72 ? 2.739 1.295 -8.447 1.00 92.62 72 MET A CA 1
ATOM 553 C C . MET A 1 72 ? 4.066 0.708 -8.942 1.00 92.62 72 MET A C 1
ATOM 555 O O . MET A 1 72 ? 4.633 1.221 -9.906 1.00 92.62 72 MET A O 1
ATOM 559 N N . ASP A 1 73 ? 4.528 -0.397 -8.352 1.00 93.62 73 ASP A N 1
ATOM 560 C CA . ASP A 1 73 ? 5.741 -1.096 -8.794 1.00 93.62 73 ASP A CA 1
ATOM 561 C C . ASP A 1 73 ? 5.599 -1.639 -10.221 1.00 93.62 73 ASP A C 1
ATOM 563 O O . ASP A 1 73 ? 6.519 -1.519 -11.033 1.00 93.62 73 ASP A O 1
ATOM 567 N N . MET A 1 74 ? 4.438 -2.201 -10.564 1.00 92.44 74 MET A N 1
ATOM 568 C CA . MET A 1 74 ? 4.138 -2.650 -11.924 1.00 92.44 74 MET A CA 1
ATOM 569 C C . MET A 1 74 ? 4.127 -1.470 -12.908 1.00 92.44 74 MET A C 1
ATOM 571 O O . MET A 1 74 ? 4.741 -1.548 -13.974 1.00 92.44 74 MET A O 1
ATOM 575 N N . ALA A 1 75 ? 3.478 -0.358 -12.553 1.00 89.19 75 ALA A N 1
ATOM 576 C CA . ALA A 1 75 ? 3.440 0.856 -13.368 1.00 89.19 75 ALA A CA 1
ATOM 577 C C . ALA A 1 75 ? 4.841 1.463 -13.575 1.00 89.19 75 ALA A C 1
ATOM 579 O O . ALA A 1 75 ? 5.156 1.951 -14.661 1.00 89.19 75 ALA A O 1
ATOM 580 N N . ALA A 1 76 ? 5.711 1.362 -12.567 1.00 89.69 76 ALA A N 1
ATOM 581 C CA . ALA A 1 76 ? 7.115 1.761 -12.633 1.00 89.69 76 ALA A CA 1
ATOM 582 C C . ALA A 1 76 ? 8.023 0.740 -13.356 1.00 89.69 76 ALA A C 1
ATOM 584 O O . ALA A 1 76 ? 9.224 0.973 -13.486 1.00 89.69 76 ALA A O 1
ATOM 585 N N . ASN A 1 77 ? 7.468 -0.369 -13.865 1.00 89.94 77 ASN A N 1
ATOM 586 C CA . ASN A 1 77 ? 8.182 -1.506 -14.464 1.00 89.94 77 ASN A CA 1
ATOM 587 C C . ASN A 1 77 ? 9.206 -2.180 -13.521 1.00 89.94 77 ASN A C 1
ATOM 589 O O . ASN A 1 77 ? 10.172 -2.783 -13.990 1.00 89.94 77 ASN A O 1
ATOM 593 N N . VAL A 1 78 ? 9.003 -2.095 -12.202 1.00 93.69 78 VAL A N 1
ATOM 594 C CA . VAL A 1 78 ? 9.778 -2.835 -11.188 1.00 93.69 78 VAL A CA 1
ATOM 595 C C . VAL A 1 78 ? 9.372 -4.312 -11.181 1.00 93.69 78 VAL A C 1
ATOM 597 O O . VAL A 1 78 ? 10.227 -5.191 -11.072 1.00 93.69 78 VAL A O 1
ATOM 600 N N . ILE A 1 79 ? 8.076 -4.594 -11.360 1.00 94.44 79 ILE A N 1
ATOM 601 C CA . ILE A 1 79 ? 7.535 -5.941 -11.594 1.00 94.44 79 ILE A CA 1
ATOM 602 C C . ILE A 1 79 ? 6.783 -5.997 -12.931 1.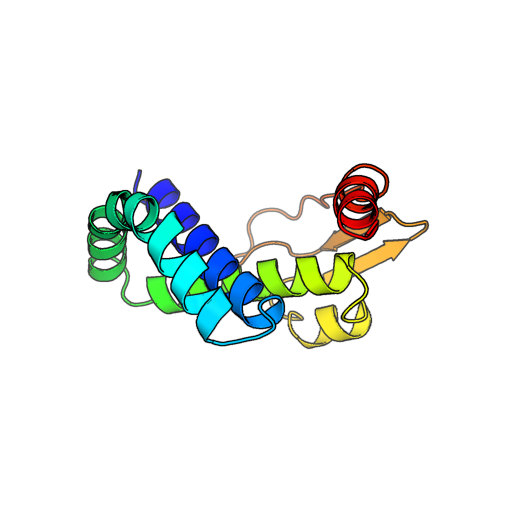00 94.44 79 ILE A C 1
ATOM 604 O O . ILE A 1 79 ? 6.328 -4.976 -13.445 1.00 94.44 79 ILE A O 1
ATOM 608 N N . SER A 1 80 ? 6.653 -7.191 -13.514 1.00 94.75 80 SER A N 1
ATOM 609 C CA . SER A 1 80 ? 5.864 -7.390 -14.736 1.00 94.75 80 SER A CA 1
ATOM 610 C C . SER A 1 80 ? 4.361 -7.460 -14.446 1.00 94.75 80 SER A C 1
ATOM 612 O O . SER A 1 80 ? 3.945 -7.759 -13.327 1.00 94.75 80 SER A O 1
ATOM 614 N N . VAL A 1 81 ? 3.544 -7.250 -15.484 1.00 93.38 81 VAL A N 1
ATOM 615 C CA . VAL A 1 81 ? 2.081 -7.438 -15.424 1.00 93.38 81 VAL A CA 1
ATOM 616 C C . VAL A 1 81 ? 1.727 -8.873 -15.024 1.00 93.38 81 VAL A C 1
ATOM 618 O O . VAL A 1 81 ? 0.916 -9.072 -14.126 1.00 93.38 81 VAL A O 1
ATOM 621 N N . ASP A 1 82 ? 2.392 -9.872 -15.613 1.00 94.62 82 ASP A N 1
ATOM 622 C CA . ASP A 1 82 ? 2.180 -11.281 -15.253 1.00 94.62 82 ASP A CA 1
ATOM 623 C C . ASP A 1 82 ? 2.455 -11.522 -13.768 1.00 94.62 82 ASP A C 1
ATOM 625 O O . ASP A 1 82 ? 1.671 -12.176 -13.082 1.00 94.62 82 ASP A O 1
ATOM 629 N N . ARG A 1 83 ? 3.536 -10.930 -13.240 1.00 95.00 83 ARG A N 1
ATOM 630 C CA . ARG A 1 83 ? 3.883 -11.069 -11.828 1.00 95.00 83 ARG A CA 1
ATOM 631 C C . ARG A 1 83 ? 2.853 -10.407 -10.918 1.00 95.00 83 ARG A C 1
ATOM 633 O O . ARG A 1 83 ? 2.514 -10.978 -9.885 1.00 95.00 83 ARG A O 1
ATOM 640 N N . PHE A 1 84 ? 2.359 -9.228 -11.288 1.00 94.69 84 PHE A N 1
ATOM 641 C CA . PHE A 1 84 ? 1.279 -8.566 -10.560 1.00 94.69 84 PHE A CA 1
ATOM 642 C C . PHE A 1 84 ? 0.019 -9.447 -10.526 1.00 94.69 84 PHE A C 1
ATOM 644 O O . PHE A 1 84 ? -0.521 -9.705 -9.452 1.00 94.69 84 PHE A O 1
ATOM 651 N N . ASN A 1 85 ? -0.393 -9.986 -11.677 1.00 93.12 85 ASN A N 1
ATOM 652 C CA . ASN A 1 85 ? -1.576 -10.841 -11.790 1.00 93.12 85 ASN A CA 1
ATOM 653 C C . ASN A 1 85 ? -1.436 -12.159 -11.018 1.00 93.12 85 ASN A C 1
ATOM 655 O O . ASN A 1 85 ? -2.416 -12.658 -10.474 1.00 93.12 85 ASN A O 1
ATOM 659 N N . GLU A 1 86 ? -0.234 -12.731 -10.926 1.00 93.81 86 GLU A N 1
ATOM 660 C CA . GLU A 1 86 ? 0.021 -13.895 -10.069 1.00 93.81 86 GLU A CA 1
ATOM 661 C C . GLU A 1 86 ? -0.180 -13.587 -8.580 1.00 93.81 86 GLU A C 1
ATOM 663 O O . GLU A 1 86 ? -0.731 -14.420 -7.852 1.00 93.81 86 GLU A O 1
ATOM 668 N N . LEU A 1 87 ? 0.296 -12.419 -8.129 1.00 92.38 87 LEU A N 1
ATOM 669 C CA . LEU A 1 87 ? 0.224 -11.983 -6.733 1.00 92.38 87 LEU A CA 1
ATOM 670 C C . LEU A 1 87 ? -1.205 -11.626 -6.314 1.00 92.38 87 LEU A C 1
ATOM 672 O O . LEU A 1 87 ? -1.596 -11.955 -5.198 1.00 92.38 87 LEU A O 1
ATOM 676 N N . HIS A 1 88 ? -1.974 -11.017 -7.221 1.00 91.50 88 HIS A N 1
ATOM 677 C CA . HIS A 1 88 ? -3.285 -10.416 -6.939 1.00 91.50 88 HIS A CA 1
ATOM 678 C C . HIS A 1 88 ? -4.445 -11.088 -7.674 1.00 91.50 88 HIS A C 1
ATOM 680 O O . HIS A 1 88 ? -5.492 -10.485 -7.881 1.00 91.50 88 HIS A O 1
ATOM 686 N N . LYS A 1 89 ? -4.286 -12.356 -8.068 1.00 86.44 89 LYS A N 1
ATOM 687 C CA . LYS A 1 89 ? -5.273 -13.110 -8.865 1.00 86.44 89 LYS A CA 1
ATOM 688 C C . LYS A 1 89 ? -6.692 -13.155 -8.280 1.00 86.44 89 LYS A C 1
ATOM 690 O O . LYS A 1 89 ? -7.631 -13.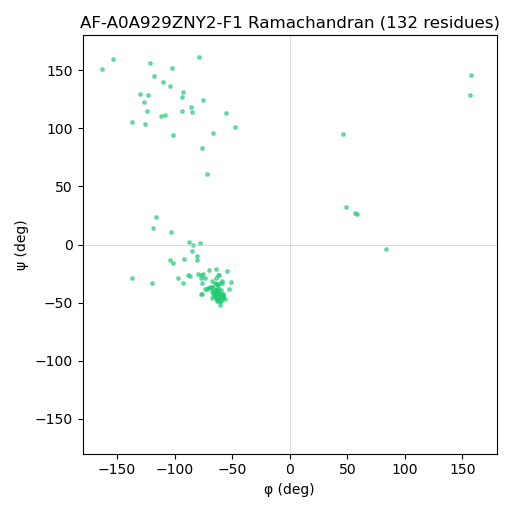450 -9.017 1.00 86.44 89 LYS A O 1
ATOM 695 N N . SER A 1 90 ? -6.851 -12.964 -6.969 1.00 83.25 90 SER A N 1
ATOM 696 C CA . SER A 1 90 ? -8.153 -12.940 -6.286 1.00 83.25 90 SER A CA 1
ATOM 697 C C . SER A 1 90 ? -8.745 -11.533 -6.171 1.00 83.25 90 SER A C 1
ATOM 699 O O . SER A 1 90 ? -9.920 -11.400 -5.836 1.00 83.25 90 SER A O 1
ATOM 701 N N . GLU A 1 91 ? -7.948 -10.505 -6.445 1.00 83.31 91 GLU A N 1
ATOM 702 C CA . GLU A 1 91 ? -8.220 -9.105 -6.136 1.00 83.31 91 GLU A CA 1
ATOM 703 C C . GLU A 1 91 ? -8.273 -8.217 -7.382 1.00 83.31 91 GLU A C 1
ATOM 705 O O . GLU A 1 91 ? -9.003 -7.229 -7.379 1.00 83.31 91 GLU A O 1
ATOM 710 N N . ALA A 1 92 ? -7.483 -8.524 -8.417 1.00 84.88 92 ALA A N 1
ATOM 711 C CA . ALA A 1 92 ? -7.423 -7.779 -9.669 1.00 84.88 92 ALA A CA 1
ATOM 712 C C . ALA A 1 92 ? -6.746 -8.595 -10.783 1.00 84.88 92 ALA A C 1
ATOM 714 O O . ALA A 1 92 ? -5.846 -9.397 -10.542 1.00 84.88 92 ALA A O 1
ATOM 715 N N . CYS A 1 93 ? -7.127 -8.329 -12.030 1.00 86.69 93 CYS A N 1
ATOM 716 C CA . CYS A 1 93 ? -6.362 -8.752 -13.202 1.00 86.69 93 CYS A CA 1
ATOM 717 C C . CYS A 1 93 ? -6.099 -7.535 -14.083 1.00 86.69 93 CY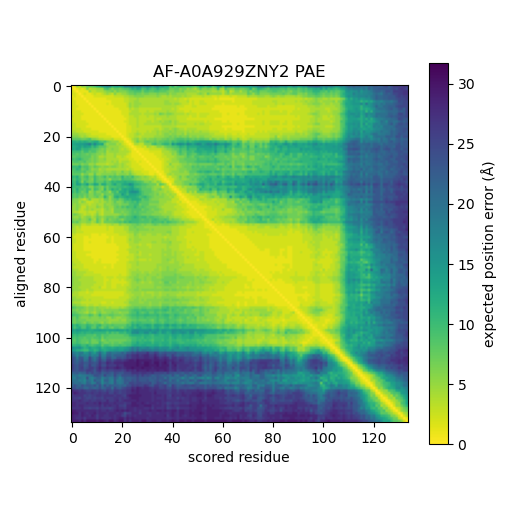S A C 1
ATOM 719 O O . CYS A 1 93 ? -7.031 -6.842 -14.483 1.00 86.69 93 CYS A O 1
ATOM 721 N N . VAL A 1 94 ? -4.832 -7.251 -14.353 1.00 88.06 94 VAL A N 1
ATOM 722 C CA . VAL A 1 94 ? -4.394 -6.124 -15.171 1.00 88.06 94 VAL A CA 1
ATOM 723 C C . VAL A 1 94 ? -3.979 -6.619 -16.547 1.00 88.06 94 VAL A C 1
ATOM 725 O O . VAL A 1 94 ? -3.231 -7.588 -16.679 1.00 88.06 94 VAL A O 1
ATOM 728 N N . HIS A 1 95 ? -4.402 -5.895 -17.573 1.00 87.75 95 HIS A N 1
ATOM 729 C CA . HIS A 1 95 ? -3.934 -6.049 -18.941 1.00 87.75 95 HIS A CA 1
ATOM 730 C C . HIS A 1 95 ? -3.258 -4.750 -19.380 1.00 87.75 95 HIS A C 1
ATOM 732 O O . HIS A 1 95 ? -3.651 -3.659 -18.966 1.00 87.75 95 HIS A O 1
ATOM 738 N N . LYS A 1 96 ? -2.213 -4.865 -20.203 1.00 84.81 96 LYS A N 1
ATOM 739 C CA . LYS A 1 96 ? -1.485 -3.718 -20.752 1.00 84.81 96 LYS A CA 1
ATOM 740 C C . LYS A 1 96 ? -1.482 -3.807 -22.271 1.00 84.81 96 LYS A C 1
ATOM 742 O O . LYS A 1 96 ? -0.851 -4.703 -22.826 1.00 84.81 96 LYS A O 1
ATOM 747 N N . GLU A 1 97 ? -2.138 -2.857 -22.922 1.00 86.06 97 GLU A N 1
ATOM 748 C CA . GLU A 1 97 ? -2.188 -2.724 -24.381 1.00 86.06 97 GLU A CA 1
ATOM 749 C C . GLU A 1 97 ? -1.837 -1.280 -24.749 1.00 86.06 97 GLU A C 1
ATOM 751 O O . GLU A 1 97 ? -2.354 -0.346 -24.144 1.00 86.06 97 GLU A O 1
ATOM 756 N N . ASP A 1 98 ? -0.897 -1.083 -25.679 1.00 83.88 98 ASP A N 1
ATOM 757 C CA . ASP A 1 98 ? -0.460 0.241 -2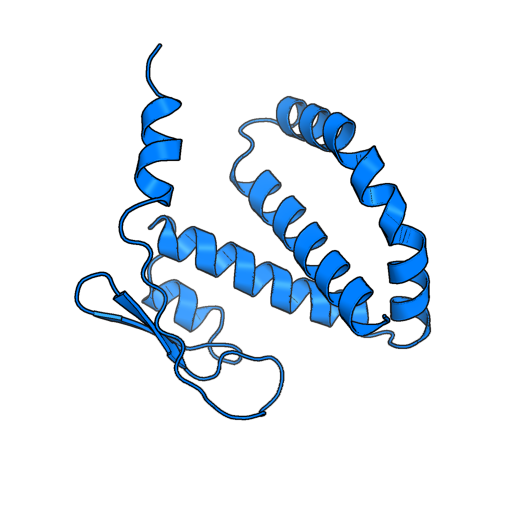6.161 1.00 83.88 98 ASP A CA 1
ATOM 758 C C . ASP A 1 98 ? -0.116 1.271 -25.059 1.00 83.88 98 ASP A C 1
ATOM 760 O O . ASP A 1 98 ? -0.282 2.475 -25.225 1.00 83.88 98 ASP A O 1
ATOM 764 N N . GLY A 1 99 ? 0.399 0.803 -23.915 1.00 76.25 99 GLY A N 1
ATOM 765 C CA . GLY A 1 99 ? 0.763 1.656 -22.773 1.00 76.25 99 GLY A CA 1
ATOM 766 C C . GLY A 1 99 ? -0.396 2.005 -21.835 1.00 76.25 99 GLY A C 1
ATOM 767 O O . GLY A 1 99 ? -0.154 2.580 -20.775 1.00 76.25 99 GLY A O 1
ATOM 768 N N . ILE A 1 100 ? -1.617 1.593 -22.171 1.00 79.62 100 ILE A N 1
ATOM 769 C CA . ILE A 1 100 ? -2.814 1.753 -21.351 1.00 79.62 100 ILE A CA 1
ATOM 770 C C . ILE A 1 100 ? -2.991 0.503 -20.491 1.00 79.62 100 ILE A C 1
ATOM 772 O O . ILE A 1 100 ? -2.936 -0.626 -20.987 1.00 79.62 100 ILE A O 1
ATOM 776 N N . PHE A 1 101 ? -3.220 0.707 -19.193 1.00 82.00 101 PHE A N 1
ATOM 777 C CA . PHE A 1 101 ? -3.599 -0.370 -18.288 1.00 82.00 101 PHE A CA 1
ATOM 778 C C . PHE A 1 101 ? -5.120 -0.449 -18.189 1.00 82.00 101 PHE A C 1
ATOM 780 O O . PHE A 1 101 ? -5.786 0.542 -17.876 1.00 82.00 101 PHE A O 1
ATOM 787 N N . SER A 1 102 ? -5.664 -1.638 -18.423 1.00 83.44 102 SER A N 1
ATOM 788 C CA . SER A 1 102 ? -7.049 -1.978 -18.111 1.00 83.44 102 SER A CA 1
ATOM 789 C C . SER A 1 102 ? -7.071 -2.965 -16.953 1.00 83.44 102 SER A C 1
ATOM 791 O O . SER A 1 102 ? -6.224 -3.853 -16.856 1.00 83.44 102 SER A O 1
ATOM 793 N N . VAL A 1 103 ? -8.017 -2.776 -16.036 1.00 81.44 103 VAL A N 1
ATOM 794 C CA . VAL A 1 103 ? -8.121 -3.597 -14.828 1.00 81.44 103 VAL A CA 1
ATOM 795 C C . VAL A 1 103 ? -9.497 -4.241 -14.753 1.00 81.44 103 VAL A C 1
ATOM 797 O O . VAL A 1 103 ? -10.524 -3.564 -14.845 1.00 81.44 103 VAL A O 1
ATOM 800 N N . GLU A 1 104 ? -9.510 -5.553 -14.563 1.00 81.56 104 GLU A N 1
ATOM 801 C CA . GLU A 1 104 ? -10.690 -6.354 -14.270 1.00 81.56 104 GLU A CA 1
ATOM 802 C C . GLU A 1 104 ? -10.748 -6.702 -12.779 1.00 81.56 104 GLU A C 1
ATOM 804 O O . GLU A 1 104 ? -9.722 -6.825 -12.108 1.00 81.56 104 GLU A O 1
ATOM 809 N N . ASN A 1 105 ? -11.968 -6.892 -12.267 1.00 71.00 105 ASN A N 1
ATOM 810 C CA . ASN A 1 105 ? -12.247 -7.302 -10.885 1.00 71.00 105 ASN A CA 1
ATOM 811 C C . ASN A 1 105 ? -11.654 -6.394 -9.799 1.00 71.00 105 ASN A C 1
ATOM 813 O O . ASN A 1 105 ? -11.432 -6.856 -8.690 1.00 71.00 105 ASN A O 1
ATOM 817 N N . PHE A 1 106 ? -11.441 -5.107 -10.087 1.00 65.56 106 PHE A N 1
ATOM 818 C CA . PHE A 1 106 ? -10.866 -4.170 -9.124 1.00 65.56 106 PHE A CA 1
ATOM 819 C C . PHE A 1 106 ? -11.817 -3.922 -7.942 1.00 65.56 106 PHE A C 1
ATOM 821 O O . PHE A 1 106 ? -12.734 -3.103 -8.020 1.00 65.56 106 PHE A O 1
ATOM 828 N N . GLY A 1 107 ? -11.608 -4.648 -6.846 1.00 56.81 107 GLY A N 1
ATOM 829 C CA . GLY A 1 107 ? -12.349 -4.457 -5.605 1.00 56.81 107 GLY A CA 1
ATOM 830 C C . GLY A 1 107 ? -12.355 -5.697 -4.721 1.00 56.81 107 GLY A C 1
ATOM 831 O O . GLY A 1 107 ? -12.763 -6.778 -5.138 1.00 56.81 107 GLY A O 1
ATOM 832 N N . LEU A 1 108 ? -11.989 -5.522 -3.448 1.00 56.44 108 LEU A N 1
ATOM 833 C CA . LEU A 1 108 ? -12.199 -6.512 -2.387 1.00 56.44 108 LEU A CA 1
ATOM 834 C C . LEU A 1 108 ? -13.699 -6.608 -2.016 1.00 56.44 108 LEU A C 1
ATOM 836 O O . LEU A 1 108 ? -14.093 -6.253 -0.910 1.00 56.44 108 LEU A O 1
ATOM 840 N N . ASN A 1 109 ? -14.543 -6.983 -2.982 1.00 41.91 109 ASN A N 1
ATOM 841 C CA . ASN A 1 109 ? -15.906 -7.537 -2.916 1.00 41.91 109 ASN A CA 1
ATOM 842 C C . ASN A 1 109 ? -16.628 -7.278 -4.255 1.00 41.91 109 ASN A C 1
ATOM 844 O O . ASN A 1 109 ? -16.430 -6.226 -4.862 1.00 41.91 109 ASN A O 1
ATOM 848 N N . PRO A 1 110 ? -17.504 -8.195 -4.711 1.00 39.25 110 PRO A N 1
ATOM 849 C CA . PRO A 1 110 ? -18.103 -8.158 -6.040 1.00 39.25 110 PRO A CA 1
ATOM 850 C C . PRO A 1 110 ? -19.204 -7.093 -6.108 1.00 39.25 110 PRO A C 1
ATOM 852 O O . PRO A 1 110 ? -20.386 -7.390 -5.942 1.00 39.25 110 PRO A O 1
ATOM 855 N N . ILE A 1 111 ? -18.838 -5.835 -6.336 1.00 34.56 111 ILE A N 1
ATOM 856 C CA . ILE A 1 111 ? -19.793 -4.775 -6.665 1.00 34.56 111 ILE A CA 1
ATOM 857 C C . ILE A 1 111 ? -19.338 -4.127 -7.971 1.00 34.56 111 ILE A C 1
ATOM 859 O O . ILE A 1 111 ? -18.403 -3.342 -7.987 1.00 34.56 111 ILE A O 1
ATOM 863 N N . ASN A 1 112 ? -20.041 -4.489 -9.049 1.00 34.69 112 ASN A N 1
ATOM 864 C CA . ASN A 1 112 ? -20.020 -3.894 -10.387 1.00 34.69 112 ASN A CA 1
ATOM 865 C C . ASN A 1 112 ? -18.637 -3.610 -10.989 1.00 34.69 112 ASN A C 1
ATOM 867 O O . ASN A 1 112 ? -18.077 -2.524 -10.857 1.00 34.69 112 ASN A O 1
ATOM 871 N N . THR A 1 113 ? -18.178 -4.572 -11.788 1.00 34.72 113 THR A N 1
ATOM 872 C CA . THR A 1 113 ? -17.154 -4.411 -12.820 1.00 34.72 113 THR A CA 1
ATOM 873 C C . THR A 1 113 ? -17.445 -3.185 -13.687 1.00 34.72 113 THR A C 1
ATOM 875 O O . THR A 1 113 ? -18.273 -3.216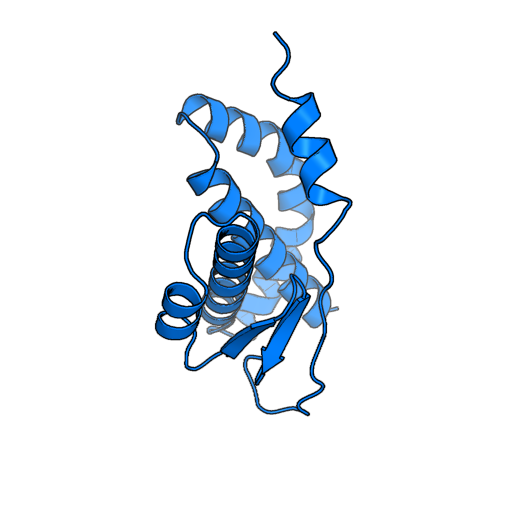 -14.595 1.00 34.72 113 THR A O 1
ATOM 878 N N . THR A 1 114 ? -16.737 -2.095 -13.411 1.00 40.16 114 THR A N 1
ATOM 879 C CA . THR A 1 114 ? -16.513 -1.022 -14.377 1.00 40.16 114 THR A CA 1
ATOM 880 C C . THR A 1 114 ? -15.034 -1.086 -14.710 1.00 40.16 114 THR A C 1
ATOM 882 O O . THR A 1 114 ? -14.205 -0.830 -13.842 1.00 40.16 114 THR A O 1
ATOM 885 N N . THR A 1 115 ? -14.696 -1.498 -15.931 1.00 42.88 115 THR A N 1
ATOM 886 C CA . THR A 1 115 ? -13.317 -1.460 -16.427 1.00 42.88 115 THR A CA 1
ATOM 887 C C . THR A 1 115 ? -12.800 -0.030 -16.293 1.00 42.88 115 THR A C 1
ATOM 889 O O . THR A 1 115 ? -13.318 0.878 -16.944 1.00 42.88 115 THR A O 1
ATOM 892 N N . LEU A 1 116 ? -11.812 0.180 -15.424 1.00 47.81 116 LEU A N 1
ATOM 893 C CA . LEU A 1 116 ? -11.143 1.467 -15.278 1.00 47.81 116 LEU A CA 1
ATOM 894 C C . LEU A 1 116 ? -9.905 1.446 -16.182 1.00 47.81 116 LEU A C 1
ATOM 896 O O . LEU A 1 116 ? -9.004 0.634 -15.975 1.00 47.81 116 LEU A O 1
ATOM 900 N N . ALA A 1 117 ? -9.881 2.300 -17.205 1.00 44.22 117 ALA A N 1
ATOM 901 C CA . ALA A 1 117 ? -8.679 2.548 -17.993 1.00 44.22 117 ALA A CA 1
ATOM 902 C C . ALA A 1 117 ? -7.865 3.638 -17.285 1.00 44.22 117 ALA A C 1
ATOM 904 O O . ALA A 1 117 ? -8.362 4.751 -17.108 1.00 44.22 117 ALA A O 1
ATOM 905 N N . ILE A 1 118 ? -6.644 3.315 -16.853 1.00 53.31 118 ILE A N 1
ATOM 906 C CA . ILE A 1 118 ? -5.730 4.282 -16.234 1.00 53.31 118 ILE A CA 1
ATOM 907 C C . ILE A 1 118 ? -4.608 4.565 -17.234 1.00 53.31 118 ILE A C 1
ATOM 909 O O . ILE A 1 118 ? -3.784 3.695 -17.524 1.00 53.31 118 ILE A O 1
ATOM 913 N N . ASP A 1 119 ? -4.595 5.785 -17.768 1.00 48.69 119 ASP A N 1
ATOM 914 C CA . ASP A 1 119 ? -3.517 6.294 -18.613 1.00 4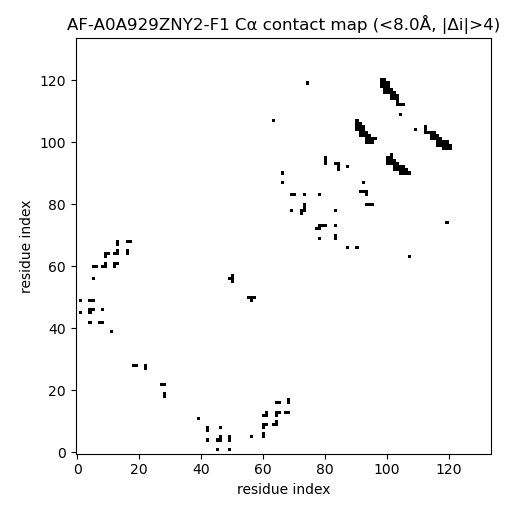8.69 119 ASP A CA 1
ATOM 915 C C . ASP A 1 119 ? -2.405 6.867 -17.721 1.00 48.69 119 ASP A C 1
ATOM 917 O O . ASP A 1 119 ? -2.616 7.834 -16.992 1.00 48.69 119 ASP A O 1
ATOM 921 N N . ILE A 1 120 ? -1.231 6.231 -17.735 1.00 54.59 120 ILE A N 1
ATOM 922 C CA . ILE A 1 120 ? -0.071 6.616 -16.908 1.00 54.59 120 ILE A CA 1
ATOM 923 C C . ILE A 1 120 ? 0.981 7.368 -17.755 1.00 54.59 120 ILE A C 1
ATOM 925 O O . ILE A 1 120 ? 2.114 7.565 -17.319 1.00 54.59 120 ILE A O 1
ATOM 929 N N . SER A 1 121 ? 0.657 7.760 -18.992 1.00 51.75 121 SER A N 1
ATOM 930 C CA . SER A 1 121 ? 1.687 7.986 -20.013 1.00 51.75 121 SER A CA 1
ATOM 931 C C . SER A 1 121 ? 2.389 9.351 -20.052 1.00 51.75 121 SER A C 1
ATOM 933 O O . SER A 1 121 ? 3.327 9.468 -20.836 1.00 51.75 121 SER A O 1
ATOM 935 N N . GLU A 1 122 ? 2.101 10.344 -19.193 1.00 47.88 122 GLU A N 1
ATOM 936 C CA . GLU A 1 122 ? 2.857 11.622 -19.265 1.00 47.88 122 GLU A CA 1
ATOM 937 C C . GLU A 1 122 ? 3.325 12.278 -17.947 1.00 47.88 122 GLU A C 1
ATOM 939 O O . GLU A 1 122 ? 4.373 12.933 -17.955 1.00 47.88 122 GLU A O 1
ATOM 944 N N . GLU A 1 123 ? 2.659 12.105 -16.798 1.00 45.62 123 GLU A N 1
ATOM 945 C CA . GLU A 1 123 ? 2.992 12.915 -15.601 1.00 45.62 123 GLU A CA 1
ATOM 946 C C . GLU A 1 123 ? 4.015 12.290 -14.632 1.00 45.62 123 GLU A C 1
ATOM 948 O O . GLU A 1 123 ? 4.833 13.012 -14.056 1.00 45.62 123 GLU A O 1
ATOM 953 N N . LEU A 1 124 ? 4.063 10.961 -14.473 1.00 45.22 124 LEU A N 1
ATOM 954 C CA . LEU A 1 124 ? 4.999 10.320 -13.527 1.00 45.22 124 LEU A CA 1
ATOM 955 C C . LEU A 1 124 ? 6.453 10.298 -14.026 1.00 45.22 124 LEU A C 1
ATOM 957 O O . LEU A 1 124 ? 7.393 10.306 -13.227 1.00 45.22 124 LEU A O 1
ATOM 961 N N . THR A 1 125 ? 6.667 10.331 -15.343 1.00 43.34 125 THR A N 1
ATOM 962 C CA . THR A 1 125 ? 8.011 10.271 -15.936 1.00 43.34 125 THR A CA 1
ATOM 963 C C . THR A 1 125 ? 8.787 11.583 -15.759 1.00 43.34 125 THR A C 1
ATOM 965 O O . THR A 1 125 ? 10.013 11.557 -15.632 1.00 43.34 125 THR A O 1
ATOM 968 N N . GLN A 1 126 ? 8.101 12.733 -15.681 1.00 39.19 126 GLN A N 1
ATOM 969 C CA . GLN A 1 126 ? 8.754 14.044 -15.535 1.00 39.19 126 GLN A CA 1
ATOM 970 C C . GLN A 1 126 ? 9.253 14.325 -14.112 1.00 39.19 126 GLN A C 1
ATOM 972 O O . GLN A 1 126 ? 10.246 15.037 -13.935 1.00 39.19 126 GLN A O 1
ATOM 977 N N . THR A 1 127 ? 8.607 13.760 -13.090 1.00 40.66 127 THR A N 1
ATOM 978 C CA . THR A 1 127 ? 9.015 13.969 -11.690 1.00 40.66 127 THR A CA 1
ATOM 979 C C . THR A 1 127 ? 10.267 13.155 -11.347 1.00 40.66 127 THR A C 1
ATOM 981 O O . THR A 1 127 ? 11.140 13.638 -10.629 1.00 40.66 127 THR A O 1
ATOM 984 N N . LEU A 1 128 ? 10.429 11.967 -11.943 1.00 43.41 128 LEU A N 1
ATOM 985 C CA . LEU A 1 128 ? 11.611 11.119 -11.743 1.00 43.41 128 LEU A CA 1
ATOM 986 C C . LEU A 1 128 ? 12.832 11.559 -12.571 1.00 43.41 128 LEU A C 1
ATOM 988 O O . LEU A 1 128 ? 13.967 11.322 -12.157 1.00 43.41 128 LEU A O 1
ATOM 992 N N . SER A 1 129 ? 12.643 12.247 -13.706 1.00 39.56 129 SER A N 1
ATOM 993 C CA . SER A 1 129 ? 13.768 12.752 -14.512 1.00 39.56 129 SER A CA 1
ATOM 994 C C . SER A 1 129 ? 14.425 14.006 -13.919 1.00 39.56 129 SER A C 1
ATOM 996 O O . SER A 1 129 ? 15.612 14.237 -14.146 1.00 39.56 129 SER A O 1
ATOM 998 N N . LYS A 1 130 ? 13.693 14.807 -13.130 1.00 41.53 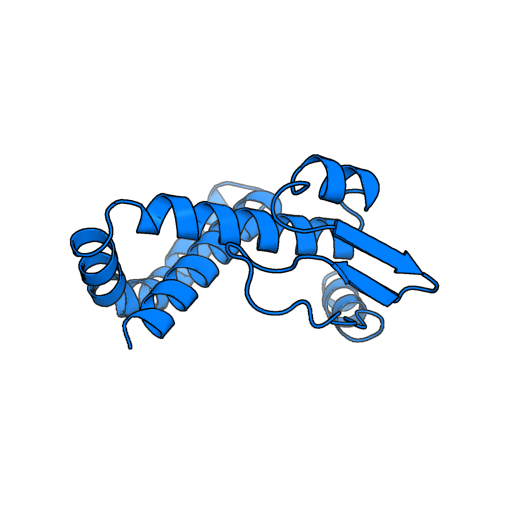130 LYS A N 1
ATOM 999 C CA . LYS A 1 130 ? 14.223 16.028 -12.491 1.00 41.53 130 LYS A CA 1
ATOM 1000 C C . LYS A 1 130 ? 15.031 15.772 -11.212 1.00 41.53 130 LYS A C 1
ATOM 1002 O O . LYS A 1 130 ? 15.755 16.663 -10.785 1.00 41.53 130 LYS A O 1
ATOM 1007 N N . GLY A 1 131 ? 14.974 14.566 -10.640 1.00 38.69 131 GLY A N 1
ATOM 1008 C CA . GLY A 1 131 ? 15.766 14.169 -9.464 1.00 38.69 131 GLY A CA 1
ATOM 1009 C C . GLY A 1 131 ? 17.157 13.594 -9.771 1.00 38.69 131 GLY A C 1
ATOM 1010 O O . GLY A 1 131 ? 17.847 13.168 -8.850 1.00 38.69 131 GLY A O 1
ATOM 1011 N N . ARG A 1 132 ? 17.575 13.538 -11.047 1.00 38.84 132 ARG A N 1
ATOM 1012 C CA . ARG A 1 132 ? 18.831 12.891 -11.484 1.00 38.84 132 ARG A CA 1
ATOM 1013 C C . ARG A 1 132 ? 19.859 13.808 -12.161 1.00 38.84 132 ARG A C 1
ATOM 1015 O O . ARG A 1 132 ? 20.818 13.299 -12.733 1.00 38.84 132 ARG A O 1
ATOM 1022 N N . SER A 1 133 ? 19.715 15.128 -12.057 1.00 37.28 133 SER A N 1
ATOM 1023 C CA . SER A 1 133 ? 20.808 16.055 -12.388 1.00 37.28 133 SER A CA 1
ATOM 1024 C C . SER A 1 133 ? 21.485 16.549 -11.111 1.00 37.28 133 SER A C 1
ATOM 1026 O O . SER A 1 133 ? 21.026 17.506 -10.491 1.00 37.28 133 SER A O 1
ATOM 1028 N N . LEU A 1 134 ? 22.566 15.854 -10.743 1.00 37.25 134 LEU A N 1
ATOM 1029 C CA . LEU A 1 134 ? 23.741 16.460 -10.108 1.00 37.25 134 LEU A CA 1
ATOM 1030 C C . LEU A 1 134 ? 24.552 17.208 -11.173 1.00 37.25 134 LEU A C 1
ATOM 1032 O O . LEU A 1 134 ? 24.602 16.698 -12.318 1.00 37.25 134 LEU A O 1
#

Radius of gyration: 16.72 Å; Cα contacts (8 Å, |Δi|>4): 112; chains: 1; bounding box: 44×30×44 Å